Protein AF-S4PPU3-F1 (afdb_monomer_lite)

Foldseek 3Di:
DVVVCVVDDPPDDDDDDDPPDLQPPCQQDVDDDPDPVVSVVSVVVCCVPRVDDDDDDDDDPDDDPDDDDDDDVVVVVVVDPDDPVDDD

Sequence (88 aa):
LEGAKKKFKKNVPLIQVDAHNVVPCWVASDKQEYSARTIRNKINSKLDEYLTEFPPVIKHPYTSKFEPEPIDFDEAIESREADKSVGP

Secondary structure (DSSP, 8-state):
-HHHHTTS-TTS-------S-SS-HHHH-SS--SSHHHHHHHHHTTHHHHS-PPPP-PPPSSPP---PPPP-HHHHHHTS---TTS--

Radius of gyration: 19.49 Å; chains: 1; bounding box: 40×42×39 Å

InterPro domains:
  IPR036155 Cryptochrome/photolyase, N-terminal domain superfamily [SSF52425] (4-77)
  IPR052219 DNA Photolyase Class-2 [PTHR10211] (4-86)

Structure (mmCIF, N/CA/C/O backbone):
data_AF-S4PPU3-F1
#
_entry.id   AF-S4PPU3-F1
#
loop_
_atom_site.group_PDB
_atom_site.id
_atom_site.type_symbol
_atom_site.label_atom_id
_atom_site.label_alt_id
_atom_site.label_comp_id
_atom_site.label_asym_id
_atom_site.label_entity_id
_atom_site.label_seq_id
_atom_site.pdbx_PDB_ins_code
_atom_site.Cartn_x
_atom_site.Cartn_y
_atom_site.Cartn_z
_atom_site.occupancy
_atom_site.B_iso_or_equiv
_atom_site.auth_seq_id
_atom_site.auth_comp_id
_atom_site.auth_asym_id
_atom_site.auth_atom_id
_atom_site.pdbx_PDB_model_num
ATOM 1 N N . LEU A 1 1 ? 9.699 -5.355 12.109 1.00 67.06 1 LEU A N 1
ATOM 2 C CA . LEU A 1 1 ? 8.680 -6.336 12.566 1.00 67.06 1 LEU A CA 1
ATOM 3 C C . LEU A 1 1 ? 9.053 -7.051 13.866 1.00 67.06 1 LEU A C 1
ATOM 5 O O . LEU A 1 1 ? 8.251 -7.020 14.788 1.00 67.06 1 LEU A O 1
ATOM 9 N N . GLU A 1 2 ? 10.248 -7.639 13.990 1.00 71.75 2 GLU A N 1
ATOM 10 C CA . GLU A 1 2 ? 10.676 -8.392 15.193 1.00 71.75 2 GLU A CA 1
ATOM 11 C C . GLU A 1 2 ? 10.527 -7.622 16.520 1.00 71.75 2 GLU A C 1
ATOM 13 O O . GLU A 1 2 ? 10.009 -8.156 17.499 1.00 71.75 2 GLU A O 1
ATOM 18 N N . GLY A 1 3 ? 10.892 -6.335 16.550 1.00 78.06 3 GLY A N 1
ATOM 19 C CA . GLY A 1 3 ? 10.708 -5.493 17.739 1.00 78.06 3 GLY A CA 1
ATOM 20 C C . GLY A 1 3 ? 9.240 -5.217 18.094 1.00 78.06 3 GLY A C 1
ATOM 21 O O . GLY A 1 3 ? 8.905 -5.101 19.269 1.00 78.06 3 GLY A O 1
ATOM 22 N N . ALA A 1 4 ? 8.357 -5.156 17.093 1.00 78.88 4 ALA A N 1
ATOM 23 C CA . ALA A 1 4 ? 6.923 -4.956 17.292 1.00 78.88 4 ALA A CA 1
ATOM 24 C C . ALA A 1 4 ? 6.244 -6.250 17.765 1.00 78.88 4 ALA A C 1
ATOM 26 O O . ALA A 1 4 ? 5.470 -6.214 18.715 1.00 78.88 4 ALA A O 1
ATOM 27 N N . LYS A 1 5 ? 6.607 -7.407 17.190 1.00 77.81 5 LYS A N 1
ATOM 28 C CA . LYS A 1 5 ? 6.080 -8.728 17.583 1.00 77.81 5 LYS A CA 1
ATOM 29 C C . LYS A 1 5 ? 6.218 -9.002 19.082 1.00 77.81 5 LYS A C 1
ATOM 31 O O . LYS A 1 5 ? 5.302 -9.546 19.681 1.00 77.81 5 LYS A O 1
ATOM 36 N N . LYS A 1 6 ? 7.331 -8.585 19.699 1.00 81.00 6 LYS A N 1
ATOM 37 C CA . LYS A 1 6 ? 7.570 -8.753 21.145 1.00 81.00 6 LYS A CA 1
ATOM 38 C C . LYS A 1 6 ? 6.605 -7.952 22.029 1.00 81.00 6 LYS A C 1
ATOM 40 O O . LYS A 1 6 ? 6.436 -8.304 23.190 1.00 81.00 6 LYS A O 1
ATOM 45 N N . LYS A 1 7 ? 5.997 -6.884 21.501 1.00 83.88 7 LYS A N 1
ATOM 46 C CA . LYS A 1 7 ? 5.072 -6.004 22.235 1.00 83.88 7 LYS A CA 1
ATOM 47 C C . LYS A 1 7 ? 3.613 -6.460 22.155 1.00 83.88 7 LYS A C 1
ATOM 49 O O . LYS A 1 7 ? 2.810 -6.040 22.983 1.00 83.88 7 LYS A O 1
ATOM 54 N N . PHE A 1 8 ? 3.263 -7.305 21.186 1.00 82.69 8 PHE A N 1
ATOM 55 C CA . PHE A 1 8 ? 1.897 -7.792 21.001 1.00 82.69 8 PHE A CA 1
ATOM 56 C C . PHE A 1 8 ? 1.696 -9.172 21.638 1.00 82.69 8 PHE A C 1
ATOM 58 O O . PHE A 1 8 ? 2.614 -9.988 21.729 1.00 82.69 8 PHE A O 1
ATOM 65 N N . LYS A 1 9 ? 0.468 -9.449 22.091 1.00 85.44 9 LYS A N 1
ATOM 66 C CA . LYS A 1 9 ? 0.092 -10.774 22.606 1.00 85.44 9 LYS A CA 1
ATOM 67 C C . LYS A 1 9 ? 0.194 -11.805 21.477 1.00 85.44 9 LYS A C 1
ATOM 69 O O . LYS A 1 9 ? -0.266 -11.543 20.372 1.00 85.44 9 LYS A O 1
ATOM 74 N N . LYS A 1 10 ? 0.707 -13.004 21.782 1.00 81.62 10 LYS A N 1
ATOM 75 C CA . LYS A 1 10 ? 0.925 -14.091 20.801 1.00 81.62 10 LYS A CA 1
ATOM 76 C C . LYS A 1 10 ? -0.326 -14.501 20.010 1.00 81.62 10 LYS A C 1
ATOM 78 O O . LYS A 1 10 ? -0.193 -15.020 18.912 1.00 81.62 10 LYS A O 1
ATOM 83 N N . ASN A 1 11 ? -1.516 -14.252 20.558 1.00 87.06 11 ASN A N 1
ATOM 84 C CA . ASN A 1 11 ? -2.789 -14.644 19.950 1.00 87.06 11 ASN A CA 1
ATOM 85 C C . ASN A 1 11 ? -3.405 -13.551 19.057 1.00 87.06 11 ASN A C 1
ATOM 87 O O . ASN A 1 11 ? -4.534 -13.712 18.606 1.00 87.06 11 ASN A O 1
ATOM 91 N N . VAL A 1 12 ? -2.713 -12.429 18.836 1.00 85.69 12 VAL A N 1
ATOM 92 C CA . VAL A 1 12 ? -3.194 -11.339 17.977 1.00 85.69 12 VAL A CA 1
ATOM 93 C C . VAL A 1 12 ? -2.393 -11.349 16.673 1.00 85.69 12 VAL A C 1
ATOM 95 O O . VAL A 1 12 ? -1.162 -11.293 16.734 1.00 85.69 12 VAL A O 1
ATOM 98 N N . PRO A 1 13 ? -3.045 -11.421 15.496 1.00 87.19 13 PRO A N 1
ATOM 99 C CA . PRO A 1 13 ? -2.337 -11.375 14.225 1.00 87.19 13 PRO A CA 1
ATOM 100 C C . PRO A 1 13 ? -1.696 -9.999 14.020 1.00 87.19 13 PRO A C 1
ATOM 102 O O . PRO A 1 13 ? -2.323 -8.966 14.248 1.00 87.19 13 PRO A O 1
ATOM 105 N N . LEU A 1 14 ? -0.442 -9.990 13.565 1.00 89.06 14 LEU A N 1
ATOM 106 C CA . LEU A 1 14 ? 0.276 -8.777 13.181 1.00 89.06 14 LEU A CA 1
ATOM 107 C C . LEU A 1 14 ? 0.499 -8.797 11.670 1.00 89.06 14 LEU A C 1
ATOM 109 O O . LEU A 1 14 ? 1.265 -9.621 11.172 1.00 89.06 14 LEU A O 1
ATOM 113 N N . ILE A 1 15 ? -0.169 -7.888 10.966 1.00 91.06 15 ILE A N 1
ATOM 114 C CA . ILE A 1 15 ? -0.154 -7.795 9.504 1.00 91.06 15 ILE A CA 1
ATOM 115 C C . ILE A 1 15 ? 0.498 -6.469 9.111 1.00 91.06 15 ILE A C 1
ATOM 117 O O . ILE A 1 15 ? 0.198 -5.431 9.698 1.00 91.06 15 ILE A O 1
ATOM 121 N N . GLN A 1 16 ? 1.405 -6.510 8.135 1.00 91.75 16 GLN A N 1
AT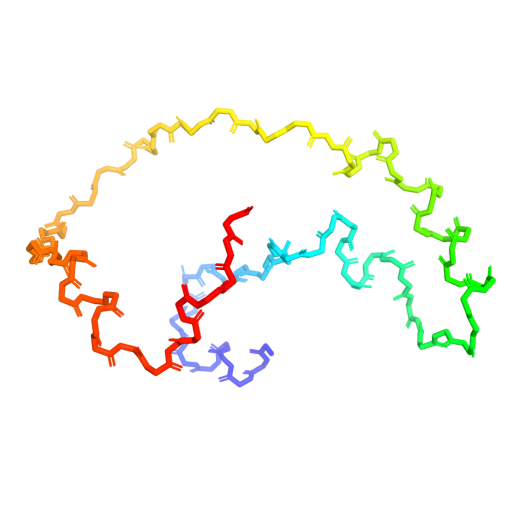OM 122 C CA . GLN A 1 16 ? 2.005 -5.321 7.535 1.00 91.75 16 GLN A CA 1
ATOM 123 C C . GLN A 1 16 ? 1.391 -5.095 6.153 1.00 91.75 16 GLN A C 1
ATOM 125 O O . GLN A 1 16 ? 1.333 -6.023 5.351 1.00 91.75 16 GLN A O 1
ATOM 130 N N . VAL A 1 17 ? 0.968 -3.860 5.886 1.00 95.06 17 VAL A N 1
ATOM 131 C CA . VAL A 1 17 ? 0.415 -3.426 4.598 1.00 95.06 17 VAL A CA 1
ATOM 132 C C . VAL A 1 17 ? 1.172 -2.180 4.146 1.00 95.06 17 VAL A C 1
ATOM 134 O O . VAL A 1 17 ? 1.469 -1.311 4.965 1.00 95.06 17 VAL A O 1
ATOM 137 N N . ASP A 1 18 ? 1.511 -2.116 2.861 1.00 96.38 18 ASP A N 1
ATOM 138 C CA . ASP A 1 18 ? 2.009 -0.903 2.214 1.00 96.38 18 ASP A CA 1
ATOM 139 C C . ASP A 1 18 ? 0.803 -0.162 1.644 1.00 96.38 18 ASP A C 1
ATOM 141 O O . ASP A 1 18 ? 0.179 -0.636 0.700 1.00 96.38 18 ASP A O 1
ATOM 145 N N . ALA A 1 19 ? 0.427 0.945 2.280 1.00 95.62 19 ALA A N 1
ATOM 146 C CA . ALA A 1 19 ? -0.724 1.747 1.870 1.00 95.62 19 ALA A CA 1
ATOM 147 C C . ALA A 1 19 ? -0.325 2.970 1.030 1.00 95.62 19 ALA A C 1
ATOM 149 O O . ALA A 1 19 ? -1.193 3.735 0.623 1.00 95.62 19 ALA A O 1
ATOM 150 N N . HIS A 1 20 ? 0.975 3.190 0.811 1.00 95.31 20 HIS A N 1
ATOM 151 C CA . HIS A 1 20 ? 1.468 4.384 0.127 1.00 95.31 20 HIS A CA 1
ATOM 152 C C . HIS A 1 20 ? 1.877 4.077 -1.315 1.00 95.31 20 HIS A C 1
ATOM 154 O O . HIS A 1 20 ? 1.700 4.911 -2.205 1.00 95.31 20 HIS A O 1
ATOM 160 N N . ASN A 1 21 ? 2.478 2.916 -1.570 1.00 96.25 21 ASN A N 1
ATOM 161 C CA . ASN A 1 21 ? 2.918 2.562 -2.912 1.00 96.25 21 ASN A CA 1
ATOM 162 C C . ASN A 1 21 ? 1.821 1.812 -3.676 1.00 96.25 21 ASN A C 1
ATOM 164 O O . ASN A 1 21 ? 1.183 0.925 -3.123 1.00 96.25 21 ASN A O 1
ATOM 168 N N . VAL A 1 22 ? 1.654 2.136 -4.967 1.00 96.69 22 VAL A N 1
ATOM 169 C CA . VAL A 1 22 ? 0.754 1.393 -5.872 1.00 96.69 22 VAL A CA 1
ATOM 170 C C . VAL A 1 22 ? 1.160 -0.081 -5.898 1.00 96.69 22 VAL A C 1
ATOM 172 O O . VAL A 1 22 ? 0.372 -0.954 -5.566 1.00 96.69 22 VAL A O 1
ATOM 175 N N . VAL A 1 23 ? 2.427 -0.353 -6.223 1.00 97.62 23 VAL A N 1
ATOM 176 C CA . VAL A 1 23 ? 3.029 -1.683 -6.080 1.00 97.62 23 VAL A CA 1
ATOM 177 C C . VAL A 1 23 ? 3.810 -1.697 -4.763 1.00 97.62 23 VAL A C 1
ATOM 179 O O . VAL A 1 23 ? 4.740 -0.893 -4.642 1.00 97.62 23 VAL A O 1
ATOM 182 N N . PRO A 1 24 ? 3.503 -2.593 -3.802 1.00 97.69 24 PRO A N 1
ATOM 183 C CA . PRO A 1 24 ? 4.201 -2.643 -2.521 1.00 97.69 24 PRO A CA 1
ATOM 184 C C . PRO A 1 24 ? 5.716 -2.729 -2.695 1.00 97.69 24 PRO A C 1
ATOM 186 O O . PRO A 1 24 ? 6.203 -3.500 -3.528 1.00 97.69 24 PRO A O 1
ATOM 189 N N . CYS A 1 25 ? 6.474 -1.981 -1.893 1.00 95.88 25 CYS A N 1
ATOM 190 C CA . CYS A 1 25 ? 7.920 -1.825 -2.090 1.00 95.88 25 CYS A CA 1
ATOM 191 C C . CYS A 1 25 ? 8.672 -3.1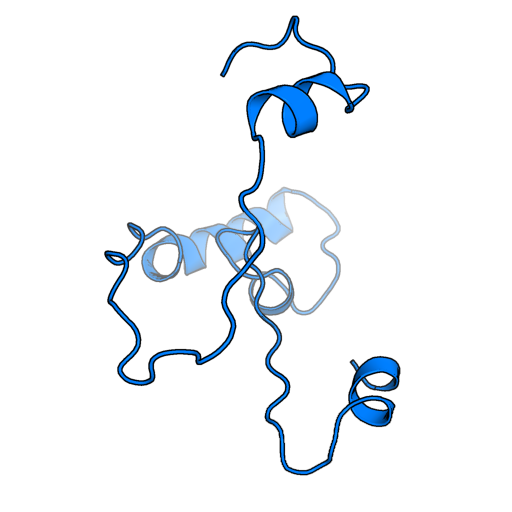71 -2.155 1.00 95.88 25 CYS A C 1
ATOM 193 O O . CYS A 1 25 ? 9.472 -3.403 -3.064 1.00 95.88 25 CYS A O 1
ATOM 195 N N . TRP A 1 26 ? 8.341 -4.109 -1.261 1.00 95.62 26 TRP A N 1
ATOM 196 C CA . TRP A 1 26 ? 8.940 -5.452 -1.223 1.00 95.62 26 TRP A CA 1
ATOM 197 C C . TRP A 1 26 ? 8.490 -6.383 -2.362 1.00 95.62 26 TRP A C 1
ATOM 199 O O . TRP A 1 26 ? 9.114 -7.415 -2.587 1.00 95.62 26 TRP A O 1
ATOM 209 N N . VAL A 1 27 ? 7.416 -6.040 -3.078 1.00 97.12 27 VAL A N 1
ATOM 210 C CA . VAL A 1 27 ? 6.959 -6.743 -4.290 1.00 97.12 27 VAL A CA 1
ATOM 211 C C . VAL A 1 27 ? 7.560 -6.106 -5.545 1.00 97.12 27 VAL A C 1
ATOM 213 O O . VAL A 1 27 ? 7.841 -6.785 -6.539 1.00 97.12 27 VAL A O 1
ATOM 216 N N . ALA A 1 28 ? 7.776 -4.790 -5.527 1.00 96.62 28 ALA A N 1
ATOM 217 C CA . ALA A 1 28 ? 8.343 -4.056 -6.648 1.00 96.62 28 ALA A CA 1
ATOM 218 C C . ALA A 1 28 ? 9.746 -4.578 -6.998 1.00 96.62 28 ALA A C 1
ATOM 220 O O . ALA A 1 28 ? 10.015 -4.859 -8.169 1.00 96.62 28 ALA A O 1
ATOM 221 N N . SER A 1 29 ? 10.613 -4.772 -5.998 1.00 96.56 29 SER A N 1
ATOM 222 C CA . SER A 1 29 ? 11.953 -5.338 -6.173 1.00 96.56 29 SER A CA 1
ATOM 223 C C . SER A 1 29 ? 12.470 -5.991 -4.887 1.00 96.56 29 SER A C 1
ATOM 225 O O . SER A 1 29 ? 12.247 -5.492 -3.791 1.00 96.56 29 SER A O 1
ATOM 227 N N . ASP A 1 30 ? 13.228 -7.073 -5.038 1.00 95.94 30 ASP A N 1
ATOM 228 C CA . ASP A 1 30 ? 13.952 -7.790 -3.980 1.00 95.94 30 ASP A CA 1
ATOM 229 C C . ASP A 1 30 ? 15.265 -7.104 -3.563 1.00 95.94 30 ASP A C 1
ATOM 231 O O . ASP A 1 30 ? 15.870 -7.443 -2.545 1.00 95.94 30 ASP A O 1
ATOM 235 N N . LYS A 1 31 ? 15.714 -6.132 -4.359 1.00 95.75 31 LYS A N 1
ATOM 236 C CA . LYS A 1 31 ? 16.959 -5.391 -4.160 1.00 95.75 31 LYS A CA 1
ATOM 237 C C . LYS A 1 31 ? 16.796 -3.912 -4.480 1.00 95.75 31 LYS A C 1
ATOM 239 O O . LYS A 1 31 ? 15.920 -3.518 -5.255 1.00 95.75 31 LYS A O 1
ATOM 244 N N . GLN A 1 32 ? 17.728 -3.113 -3.968 1.00 96.12 32 GLN A N 1
ATOM 245 C CA . GLN A 1 32 ? 17.888 -1.728 -4.389 1.00 96.12 32 GLN A CA 1
ATOM 246 C C . GLN A 1 32 ? 18.246 -1.669 -5.880 1.00 96.12 32 GLN A C 1
ATOM 248 O O . GLN A 1 32 ? 19.143 -2.364 -6.367 1.00 96.12 32 GLN A O 1
ATOM 253 N N . GLU A 1 33 ? 17.520 -0.837 -6.618 1.00 97.44 33 GLU A N 1
ATOM 254 C CA . GLU A 1 33 ? 17.767 -0.615 -8.035 1.00 97.44 33 GLU A CA 1
ATOM 255 C C . GLU A 1 33 ? 18.704 0.570 -8.249 1.00 97.44 33 GLU A C 1
ATOM 257 O O . GLU A 1 33 ? 18.601 1.596 -7.582 1.00 97.44 33 GLU A O 1
ATOM 262 N N . TYR A 1 34 ? 19.634 0.416 -9.192 1.00 94.38 34 TYR A N 1
ATOM 263 C CA . TYR A 1 34 ? 20.670 1.417 -9.451 1.00 94.38 34 TYR A CA 1
ATOM 264 C C . TYR A 1 34 ? 20.170 2.588 -10.308 1.00 94.38 34 TYR A C 1
ATOM 266 O O . TYR A 1 34 ? 20.724 3.681 -10.260 1.00 94.38 34 TYR A O 1
ATOM 274 N N . SER A 1 35 ? 19.132 2.377 -11.122 1.00 96.56 35 SER A N 1
ATOM 275 C CA . SER A 1 35 ? 18.645 3.402 -12.044 1.00 96.56 35 SER A CA 1
ATOM 276 C C . SER A 1 35 ? 17.137 3.335 -12.241 1.00 96.56 35 SER A C 1
ATOM 278 O O . SER A 1 35 ? 16.510 2.287 -12.084 1.00 96.56 35 SER A O 1
ATOM 280 N N . ALA A 1 36 ? 16.561 4.443 -12.711 1.00 96.19 36 ALA A N 1
ATOM 281 C CA . ALA A 1 36 ? 15.152 4.494 -13.083 1.00 96.19 36 ALA A CA 1
ATOM 282 C C . ALA A 1 36 ? 14.792 3.451 -14.158 1.00 96.19 36 ALA A C 1
ATOM 284 O O . ALA A 1 36 ? 13.707 2.878 -14.129 1.00 96.19 36 ALA A O 1
ATOM 285 N N . ARG A 1 37 ? 15.704 3.166 -15.101 1.00 96.25 37 ARG A N 1
ATOM 286 C CA . ARG A 1 37 ? 15.467 2.182 -16.170 1.00 96.25 37 ARG A CA 1
ATOM 287 C C . ARG A 1 37 ? 15.256 0.771 -15.618 1.00 96.25 37 ARG A C 1
ATOM 289 O O . ARG A 1 37 ? 14.425 0.048 -16.160 1.00 96.25 37 ARG A O 1
ATOM 296 N N . THR A 1 38 ? 15.987 0.379 -14.576 1.00 94.69 38 THR A N 1
ATOM 297 C CA . THR A 1 38 ? 15.919 -0.991 -14.048 1.00 94.69 38 THR A CA 1
ATOM 298 C C . THR A 1 38 ? 14.689 -1.213 -13.170 1.00 94.69 38 THR A C 1
ATOM 300 O O . THR A 1 38 ? 14.079 -2.276 -13.257 1.00 94.69 38 THR A O 1
ATOM 303 N N . ILE A 1 39 ? 14.256 -0.205 -12.402 1.00 97.12 39 ILE A N 1
ATOM 304 C CA . ILE A 1 39 ? 13.034 -0.303 -11.585 1.00 97.12 39 ILE A CA 1
ATOM 305 C C . ILE A 1 39 ? 11.746 -0.116 -12.402 1.00 97.12 39 ILE A C 1
ATOM 307 O O . ILE A 1 39 ? 10.754 -0.793 -12.137 1.00 97.12 39 ILE A O 1
ATOM 311 N N . ARG A 1 40 ? 11.750 0.740 -13.437 1.00 97.12 40 ARG A N 1
ATOM 312 C CA . ARG A 1 40 ? 10.542 1.072 -14.215 1.00 97.12 40 ARG A CA 1
ATOM 313 C C . ARG A 1 40 ? 9.878 -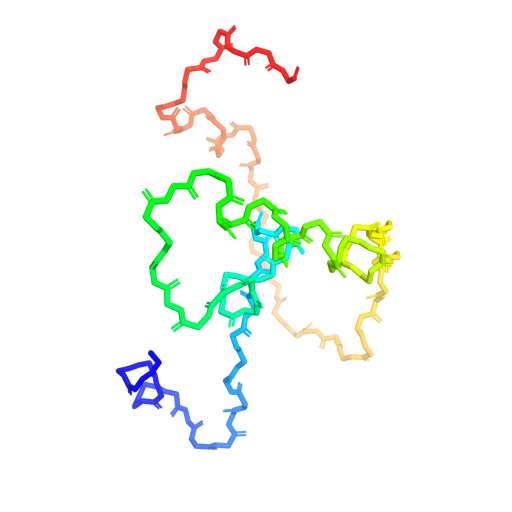0.160 -14.821 1.00 97.12 40 ARG A C 1
ATOM 315 O O . ARG A 1 40 ? 8.673 -0.321 -14.686 1.00 97.12 40 ARG A O 1
ATOM 322 N N . ASN A 1 41 ? 10.657 -1.052 -15.432 1.00 96.00 41 ASN A N 1
ATOM 323 C CA . ASN A 1 41 ? 10.104 -2.267 -16.034 1.00 96.00 41 ASN A CA 1
ATOM 324 C C . ASN A 1 41 ? 9.482 -3.201 -14.983 1.00 96.00 41 ASN A C 1
ATOM 326 O O . ASN A 1 41 ? 8.433 -3.779 -15.243 1.00 96.00 41 ASN A O 1
ATOM 330 N N . LYS A 1 42 ? 10.093 -3.311 -13.794 1.00 96.75 42 LYS A N 1
ATOM 331 C CA . LYS A 1 42 ? 9.609 -4.165 -12.695 1.00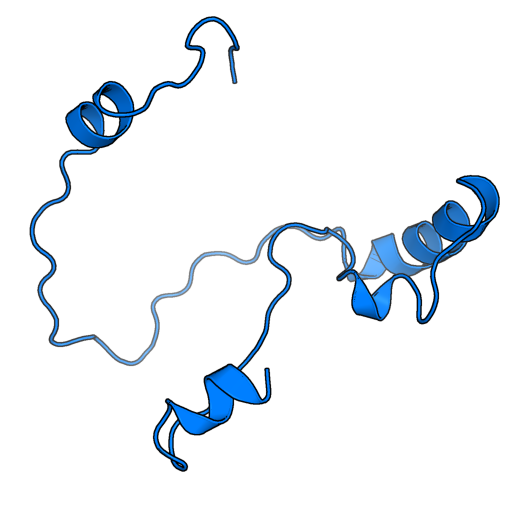 96.75 42 LYS A CA 1
ATOM 332 C C . LYS A 1 42 ? 8.303 -3.673 -12.069 1.00 96.75 42 LYS A C 1
ATOM 334 O O . LYS A 1 42 ? 7.538 -4.494 -11.562 1.00 96.75 42 LYS A O 1
ATOM 339 N N . ILE A 1 43 ? 8.096 -2.354 -12.045 1.00 97.81 43 ILE A N 1
ATOM 340 C CA . ILE A 1 43 ? 6.842 -1.739 -11.598 1.00 97.81 43 ILE A CA 1
ATOM 341 C C . ILE A 1 43 ? 5.793 -1.882 -12.697 1.00 97.81 43 ILE A C 1
ATOM 343 O O . ILE A 1 43 ? 4.723 -2.418 -12.436 1.00 97.81 43 ILE A O 1
ATOM 347 N N . ASN A 1 44 ? 6.121 -1.475 -13.928 1.00 97.62 44 ASN A N 1
ATOM 348 C CA . ASN A 1 44 ? 5.180 -1.477 -15.049 1.00 97.62 44 ASN A CA 1
ATOM 349 C C . ASN A 1 44 ? 4.598 -2.864 -15.325 1.00 97.62 44 ASN A C 1
ATOM 351 O O . ASN A 1 44 ? 3.407 -2.975 -15.579 1.00 97.62 44 ASN A O 1
ATOM 355 N N . SER A 1 45 ? 5.402 -3.925 -15.203 1.00 97.12 45 SER A N 1
ATOM 356 C CA . SER A 1 45 ? 4.926 -5.300 -15.389 1.00 97.12 45 SER A CA 1
ATOM 357 C C . SER A 1 45 ? 3.905 -5.765 -14.343 1.00 97.12 45 SER A C 1
ATOM 359 O O . SER A 1 45 ? 3.373 -6.857 -14.487 1.00 97.12 45 SER A O 1
ATOM 361 N N . LYS A 1 46 ? 3.697 -5.005 -13.259 1.00 97.50 46 LYS A N 1
ATOM 362 C CA . LYS A 1 46 ? 2.754 -5.317 -12.176 1.00 97.50 4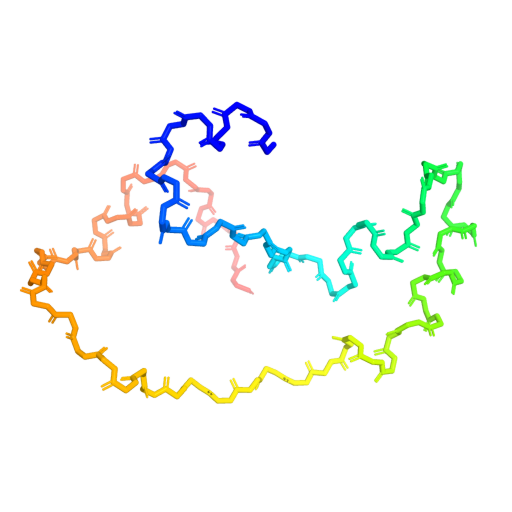6 LYS A CA 1
ATOM 363 C C . LYS A 1 46 ? 1.596 -4.318 -12.093 1.00 97.50 46 LYS A C 1
ATOM 365 O O . LYS A 1 46 ? 0.719 -4.485 -11.255 1.00 97.50 46 LYS A O 1
ATOM 370 N N . LEU A 1 47 ? 1.578 -3.274 -12.925 1.00 97.38 47 LEU A N 1
ATOM 371 C CA . LEU A 1 47 ? 0.532 -2.251 -12.837 1.00 97.38 47 LEU A CA 1
ATOM 372 C C . LEU A 1 47 ? -0.855 -2.824 -13.124 1.00 97.38 47 LEU A C 1
ATOM 374 O O . LEU A 1 47 ? -1.784 -2.450 -12.428 1.00 97.38 47 LEU A O 1
ATOM 378 N N . ASP A 1 48 ? -0.983 -3.782 -14.042 1.00 97.00 48 ASP A N 1
ATOM 379 C CA . ASP A 1 48 ? -2.281 -4.401 -14.350 1.00 97.00 48 ASP A CA 1
ATOM 380 C C . ASP A 1 48 ? -2.926 -5.095 -13.131 1.00 97.00 48 ASP A C 1
ATOM 382 O O . ASP A 1 48 ? -4.146 -5.206 -13.058 1.00 97.00 48 ASP A O 1
ATOM 386 N N . GLU A 1 49 ? -2.122 -5.545 -12.160 1.00 96.88 49 GLU A N 1
ATOM 387 C CA . GLU A 1 49 ? -2.604 -6.169 -10.918 1.00 96.88 49 GLU A CA 1
ATOM 388 C C . GLU A 1 49 ? -2.863 -5.141 -9.807 1.00 96.88 49 GLU A C 1
ATOM 390 O O . GLU A 1 49 ? -3.838 -5.250 -9.067 1.00 96.88 49 GLU A O 1
ATOM 395 N N . TYR A 1 50 ? -1.980 -4.151 -9.668 1.00 97.06 50 TYR A N 1
ATOM 396 C CA . TYR A 1 50 ? -1.952 -3.271 -8.496 1.00 97.06 50 TYR A CA 1
ATOM 397 C C . TYR A 1 50 ? -2.556 -1.884 -8.732 1.00 97.06 50 TYR A C 1
ATOM 399 O O . TYR A 1 50 ? -3.048 -1.265 -7.791 1.00 97.06 50 TYR A O 1
ATOM 407 N N . LEU A 1 51 ? -2.532 -1.378 -9.966 1.00 97.31 51 LEU A N 1
ATOM 408 C CA . LEU A 1 51 ? -3.149 -0.106 -10.339 1.00 97.31 51 LEU A CA 1
ATOM 409 C C . LEU A 1 51 ? -4.628 -0.341 -10.649 1.00 97.31 51 LEU A C 1
ATOM 411 O O . LEU A 1 51 ? -5.072 -0.293 -11.793 1.00 97.31 51 LEU A O 1
ATOM 415 N N . THR A 1 52 ? -5.374 -0.646 -9.597 1.00 96.44 52 THR A N 1
ATOM 416 C CA . THR A 1 52 ? -6.813 -0.890 -9.652 1.00 96.44 52 THR A CA 1
ATOM 417 C C . THR A 1 52 ? -7.551 0.166 -8.845 1.00 96.44 52 THR A C 1
ATOM 419 O O . THR A 1 52 ? -6.970 0.848 -7.999 1.00 96.44 52 THR A O 1
ATOM 422 N N . GLU A 1 53 ? -8.842 0.316 -9.123 1.00 96.19 53 GLU A N 1
ATOM 423 C CA . GLU A 1 53 ? -9.710 1.150 -8.299 1.00 96.19 53 GLU A CA 1
ATOM 424 C C . GLU A 1 53 ? -9.807 0.591 -6.878 1.00 96.19 53 GLU A C 1
ATOM 426 O O . GLU A 1 53 ? -9.820 -0.626 -6.660 1.00 96.19 53 GLU A O 1
ATOM 431 N N . PHE A 1 54 ? -9.920 1.485 -5.898 1.00 92.81 54 PHE A N 1
ATOM 432 C CA . PHE A 1 54 ? -10.096 1.061 -4.516 1.00 92.81 54 PHE A CA 1
ATOM 433 C C . PHE A 1 54 ? -11.451 0.362 -4.339 1.00 92.81 54 PHE A C 1
ATOM 435 O O . PHE A 1 54 ? -12.473 0.855 -4.829 1.00 92.81 54 PHE A O 1
ATOM 442 N N . PRO A 1 55 ? -11.502 -0.767 -3.609 1.00 92.38 55 PRO A N 1
ATOM 443 C CA . PRO A 1 55 ? -12.771 -1.401 -3.300 1.00 92.38 55 PRO A CA 1
ATOM 444 C C . PRO A 1 55 ? -13.626 -0.461 -2.435 1.00 92.38 55 PRO A C 1
ATOM 446 O O . PRO A 1 55 ? -13.086 0.318 -1.642 1.00 92.38 55 PRO A O 1
ATOM 449 N N . PRO A 1 56 ? -14.964 -0.543 -2.533 1.00 94.00 56 PRO A N 1
ATOM 450 C CA . PRO A 1 56 ? -15.834 0.241 -1.672 1.00 94.00 56 PRO A CA 1
ATOM 451 C C . PRO A 1 56 ? -15.583 -0.109 -0.202 1.00 94.00 56 PRO A C 1
ATOM 453 O O . PRO A 1 56 ? -15.293 -1.257 0.144 1.00 94.00 56 PRO A O 1
ATOM 456 N N . VAL A 1 57 ? -15.728 0.878 0.682 1.00 91.25 57 VAL A N 1
ATOM 457 C CA . VAL A 1 57 ? -15.595 0.657 2.125 1.00 91.25 57 VAL A CA 1
ATOM 458 C C . VAL A 1 57 ? -16.767 -0.197 2.607 1.00 91.25 57 VAL A C 1
ATOM 460 O O . VAL A 1 57 ? -17.920 0.232 2.589 1.00 91.25 57 VAL A O 1
ATOM 463 N N . ILE A 1 58 ? -16.470 -1.419 3.049 1.00 91.69 58 ILE A N 1
ATOM 464 C CA . ILE A 1 58 ? -17.462 -2.361 3.573 1.00 91.69 58 ILE A CA 1
ATOM 465 C C . ILE A 1 58 ? -17.444 -2.296 5.098 1.00 91.69 58 ILE A C 1
ATOM 467 O O . ILE A 1 58 ? -16.386 -2.308 5.732 1.00 91.69 58 ILE A O 1
ATOM 471 N N . LYS A 1 59 ? -18.632 -2.259 5.708 1.00 88.62 59 LYS A N 1
ATOM 472 C CA . LYS A 1 59 ? -18.754 -2.312 7.164 1.00 88.62 59 LYS A CA 1
ATOM 473 C C . LYS A 1 59 ? -18.253 -3.665 7.672 1.00 88.62 59 LYS A C 1
ATOM 475 O O . LYS A 1 59 ? -18.746 -4.715 7.266 1.00 88.62 59 LYS A O 1
ATOM 480 N N . HIS A 1 60 ? -17.280 -3.630 8.576 1.00 87.12 60 HIS A N 1
ATOM 481 C CA . HIS A 1 60 ? -16.739 -4.833 9.194 1.00 87.12 60 HIS A CA 1
ATOM 482 C C . HIS A 1 60 ? -17.835 -5.571 9.999 1.00 87.12 60 HIS A C 1
ATOM 484 O O . HIS A 1 60 ? -18.631 -4.909 10.671 1.00 87.12 60 HIS A O 1
ATOM 490 N N . PRO A 1 61 ? -17.899 -6.921 9.972 1.00 91.81 61 PRO A N 1
ATOM 491 C CA . PRO A 1 61 ? -18.975 -7.681 10.625 1.00 91.81 61 PRO A CA 1
ATOM 492 C C . PRO A 1 61 ? -18.975 -7.546 12.153 1.00 91.81 61 PRO A C 1
ATOM 494 O O . PRO A 1 61 ? -20.006 -7.718 12.799 1.00 91.81 61 PRO A O 1
ATOM 497 N N . TYR A 1 62 ? -17.826 -7.213 12.739 1.00 88.81 62 TYR A N 1
ATOM 498 C CA . TYR A 1 62 ? -17.690 -6.989 14.172 1.00 88.81 62 TYR A CA 1
ATOM 499 C C . TYR A 1 62 ? -17.743 -5.494 14.476 1.00 88.81 62 TYR A C 1
ATOM 501 O O . TYR A 1 62 ? -16.916 -4.731 13.974 1.00 88.81 62 TYR A O 1
ATOM 509 N N . THR A 1 63 ? -18.695 -5.096 15.320 1.00 88.00 63 THR A N 1
ATOM 510 C CA . THR A 1 63 ? -18.818 -3.720 15.818 1.00 88.00 63 THR A CA 1
ATOM 511 C C . THR A 1 63 ? -17.936 -3.542 17.052 1.00 88.00 63 THR A C 1
ATOM 513 O O . THR A 1 63 ? -17.965 -4.366 17.968 1.00 88.00 63 THR A O 1
ATOM 516 N N . SER A 1 64 ? -17.136 -2.475 17.072 1.00 84.81 64 SER A N 1
ATOM 517 C CA . SER A 1 64 ? -16.332 -2.119 18.240 1.00 84.81 64 SER A CA 1
ATOM 518 C C . SER A 1 64 ? -17.223 -1.592 19.366 1.00 84.81 64 SER A C 1
ATOM 520 O O . SER A 1 64 ? -18.185 -0.879 19.104 1.00 84.81 64 SER A O 1
ATOM 522 N N . LYS A 1 65 ? -16.884 -1.914 20.619 1.00 89.69 65 LYS A N 1
ATOM 523 C CA . LYS A 1 65 ? -17.480 -1.283 21.814 1.00 89.69 65 LYS A CA 1
ATOM 524 C C . LYS A 1 65 ? -16.786 0.028 22.195 1.00 89.69 65 LYS A C 1
ATOM 526 O O . LYS A 1 65 ? -17.154 0.648 23.182 1.00 89.69 65 LYS A O 1
ATOM 531 N N . PHE A 1 66 ? -15.721 0.377 21.478 1.00 87.12 66 PHE A N 1
ATOM 532 C CA . PHE A 1 66 ? -14.984 1.606 21.703 1.00 87.12 66 PHE A CA 1
ATOM 533 C C . PHE A 1 66 ? -15.783 2.776 21.141 1.00 87.12 66 PHE A C 1
ATOM 535 O O . PHE A 1 66 ? -16.028 2.826 19.935 1.00 87.12 66 PHE A O 1
ATOM 542 N N . GLU A 1 67 ? -16.165 3.694 22.017 1.00 85.62 67 GLU A N 1
ATOM 543 C CA . GLU A 1 67 ? -16.708 4.991 21.641 1.00 85.62 67 GLU A CA 1
ATOM 544 C C . GLU A 1 67 ? -15.540 5.984 21.598 1.00 85.62 67 GLU A C 1
ATOM 546 O O . GLU A 1 67 ? -14.971 6.289 22.649 1.00 85.62 67 GLU A O 1
ATOM 551 N N . PRO A 1 68 ? -15.102 6.421 20.404 1.00 84.56 68 PRO A N 1
ATOM 552 C CA . PRO A 1 68 ? -14.077 7.448 20.305 1.00 84.56 68 PRO A CA 1
ATOM 553 C C . PRO A 1 68 ? -14.630 8.789 20.789 1.00 84.56 68 PRO A C 1
ATOM 555 O O . PRO A 1 68 ? -15.797 9.108 20.554 1.00 84.56 68 PRO A O 1
ATOM 558 N N . GLU A 1 69 ? -13.771 9.597 21.406 1.00 88.44 69 GLU A N 1
ATOM 559 C CA . GLU A 1 69 ? -14.082 11.010 21.604 1.00 88.44 69 GLU A CA 1
ATOM 560 C C . GLU A 1 69 ? -14.262 11.694 20.236 1.00 88.44 69 GLU A C 1
ATOM 562 O O . GLU A 1 69 ? -13.566 11.335 19.276 1.00 88.44 69 GLU A O 1
ATOM 567 N N . PRO A 1 70 ? -15.200 12.650 20.111 1.00 88.50 70 PRO A N 1
ATOM 568 C CA . PRO A 1 70 ? -15.356 13.426 18.889 1.00 88.50 70 PRO A CA 1
ATOM 569 C C . PRO A 1 70 ? -14.034 14.104 18.523 1.00 88.50 70 PRO A C 1
ATOM 571 O O . PRO A 1 70 ? -13.451 14.811 19.340 1.00 88.50 70 PRO A O 1
ATOM 574 N N . ILE A 1 71 ? -13.564 13.882 17.297 1.00 87.75 71 ILE A N 1
ATOM 575 C CA . ILE A 1 71 ? -12.406 14.595 16.754 1.00 87.75 71 ILE A CA 1
ATOM 576 C C . ILE A 1 71 ? -12.888 15.900 16.124 1.00 87.75 71 ILE A C 1
ATOM 578 O O . ILE A 1 71 ? -13.773 15.883 15.266 1.00 87.75 71 ILE A O 1
ATOM 582 N N . ASP A 1 72 ? -12.279 17.008 16.537 1.00 91.12 72 ASP A N 1
ATOM 583 C CA . ASP A 1 72 ? -12.385 18.289 15.847 1.00 91.12 72 ASP A CA 1
ATOM 584 C C . ASP A 1 72 ? -11.358 18.316 14.706 1.00 91.12 72 ASP A C 1
ATOM 586 O O . ASP A 1 72 ? -10.143 18.373 14.923 1.00 91.12 72 ASP A O 1
ATOM 590 N N . PHE A 1 73 ? -11.846 18.184 13.472 1.00 86.38 73 PHE A N 1
ATOM 591 C CA . PHE A 1 73 ? -10.985 18.176 12.291 1.00 86.38 73 PHE A CA 1
ATOM 592 C C . PHE A 1 73 ? -10.422 19.563 11.969 1.00 86.38 73 PHE A C 1
ATOM 594 O O . PHE A 1 73 ? -9.315 19.636 11.434 1.00 86.38 73 PHE A O 1
ATOM 601 N N . ASP A 1 74 ? -11.138 20.636 12.305 1.00 88.44 74 ASP A N 1
ATOM 602 C CA . ASP A 1 74 ? -10.701 22.003 12.028 1.00 88.44 74 ASP A CA 1
ATOM 603 C C . ASP A 1 74 ? -9.514 22.352 12.937 1.00 88.44 74 ASP A C 1
ATOM 605 O O . ASP A 1 74 ? -8.447 22.741 12.451 1.00 88.44 74 ASP A O 1
ATOM 609 N N . GLU A 1 75 ? -9.626 22.064 14.237 1.00 88.00 75 GLU A N 1
ATOM 610 C CA . GLU A 1 75 ? -8.520 22.203 15.195 1.00 88.00 75 GLU A CA 1
ATOM 611 C C . GLU A 1 75 ? -7.331 21.294 14.827 1.00 88.00 75 GLU A C 1
ATOM 613 O O . GLU A 1 75 ? -6.160 21.696 14.880 1.00 88.00 75 GLU A O 1
ATOM 618 N N . ALA A 1 76 ? -7.606 20.055 14.405 1.00 86.75 76 ALA A N 1
ATOM 619 C CA . ALA A 1 76 ? -6.564 19.113 14.004 1.00 86.75 76 ALA A CA 1
ATOM 620 C C . ALA A 1 76 ? -5.762 19.591 12.783 1.00 86.75 76 ALA A C 1
ATOM 622 O O . ALA A 1 76 ? -4.584 19.246 12.670 1.00 86.75 76 ALA A O 1
ATOM 623 N N . ILE A 1 77 ? -6.372 20.366 11.883 1.00 84.69 77 ILE A N 1
ATOM 624 C CA . ILE A 1 77 ? -5.702 20.978 10.730 1.00 84.69 77 ILE A CA 1
ATOM 625 C C . ILE A 1 77 ? -4.946 22.240 11.157 1.00 84.69 77 ILE A C 1
ATOM 627 O O . ILE A 1 77 ? -3.800 22.431 10.750 1.00 84.69 77 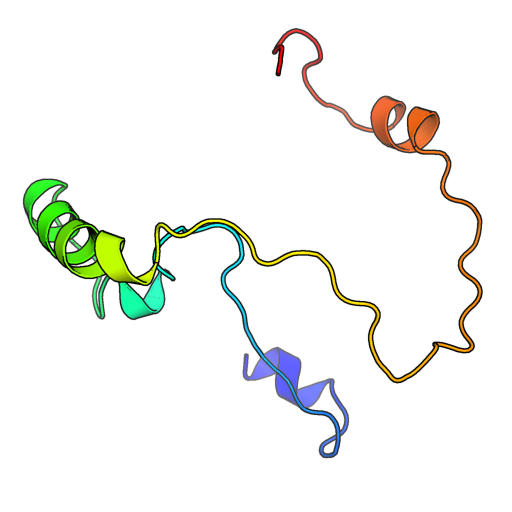ILE A O 1
ATOM 631 N N . GLU A 1 78 ? -5.549 23.096 11.984 1.00 86.69 78 GLU A N 1
ATOM 632 C CA . GLU A 1 78 ? -4.929 24.345 12.442 1.00 86.69 78 GLU A CA 1
ATOM 633 C C . GLU A 1 78 ? -3.692 24.127 13.311 1.00 86.69 78 GLU A C 1
ATOM 635 O O . GLU A 1 78 ? -2.712 24.858 13.175 1.00 86.69 78 GLU A O 1
ATOM 640 N N . SER A 1 79 ? -3.711 23.101 14.162 1.00 88.88 79 SER A N 1
ATOM 641 C CA . SER A 1 79 ? -2.597 22.750 15.050 1.00 88.88 79 SER A CA 1
ATOM 642 C C . SER A 1 79 ? -1.345 22.242 14.322 1.00 88.88 79 SER A C 1
ATOM 644 O O . SER A 1 79 ? -0.300 22.052 14.949 1.00 88.88 79 SER A O 1
ATOM 646 N N . ARG A 1 80 ? -1.417 21.989 13.011 1.00 84.06 80 ARG A N 1
ATOM 647 C CA . ARG A 1 80 ? -0.292 21.481 12.219 1.00 84.06 80 ARG A CA 1
ATOM 648 C C . ARG A 1 80 ? 0.442 22.627 11.540 1.00 84.06 80 ARG A C 1
ATOM 650 O O . ARG A 1 80 ? -0.151 23.445 10.844 1.00 84.06 80 ARG A O 1
ATOM 657 N N . GLU A 1 81 ? 1.767 22.611 11.648 1.00 85.81 81 GLU A N 1
ATOM 658 C CA . GLU A 1 81 ? 2.655 23.433 10.822 1.00 85.81 81 GLU A CA 1
ATOM 659 C C . GLU A 1 81 ? 2.721 22.860 9.397 1.00 85.81 81 GLU A C 1
ATOM 661 O O . GLU A 1 81 ? 3.706 22.248 8.986 1.00 85.81 81 GLU A O 1
ATOM 666 N N . ALA A 1 82 ? 1.624 22.995 8.656 1.00 80.19 82 ALA A N 1
ATOM 667 C CA . ALA A 1 82 ? 1.541 22.646 7.246 1.00 80.19 82 ALA A CA 1
ATOM 668 C C . ALA A 1 82 ? 1.465 23.920 6.395 1.00 80.19 82 ALA A C 1
ATOM 670 O O . ALA A 1 82 ? 0.793 24.888 6.758 1.00 80.19 82 ALA A O 1
ATOM 671 N N . ASP A 1 83 ? 2.145 23.915 5.249 1.00 81.62 83 ASP A N 1
ATOM 672 C CA . ASP A 1 83 ? 2.054 24.997 4.272 1.00 81.62 83 ASP A CA 1
ATOM 673 C C . ASP A 1 83 ? 0.672 24.977 3.602 1.00 81.62 83 ASP A C 1
ATOM 675 O O . ASP A 1 83 ? 0.346 24.072 2.835 1.00 81.62 83 ASP A O 1
ATOM 679 N N . LYS A 1 84 ? -0.147 25.988 3.909 1.00 79.62 84 LYS A N 1
ATOM 680 C CA . LYS A 1 84 ? -1.521 26.135 3.401 1.00 79.62 84 LYS A CA 1
ATOM 681 C C . LYS A 1 84 ? -1.584 26.748 1.995 1.00 79.62 84 LYS A C 1
ATOM 683 O O . LYS A 1 84 ? -2.676 26.913 1.460 1.00 79.62 84 LYS A O 1
ATOM 688 N N . SER A 1 85 ? -0.447 27.131 1.408 1.00 85.31 85 SER A N 1
ATOM 689 C CA . SER A 1 85 ? -0.390 27.709 0.057 1.00 85.31 85 SER A CA 1
ATOM 690 C C . SER A 1 85 ? -0.467 26.659 -1.053 1.00 85.31 85 SER A C 1
ATOM 692 O O . SER A 1 85 ? -0.741 26.996 -2.207 1.00 85.31 85 SER A O 1
ATOM 694 N N . VAL A 1 86 ? -0.256 25.387 -0.711 1.00 76.38 86 VAL A N 1
ATOM 695 C CA . VAL A 1 86 ? -0.339 24.271 -1.648 1.00 76.38 86 VAL A CA 1
ATOM 696 C C . VAL A 1 86 ? -1.793 23.807 -1.721 1.00 76.38 86 VAL A C 1
ATOM 698 O O . VAL A 1 86 ? -2.343 23.304 -0.742 1.00 76.38 86 VAL A O 1
ATOM 701 N N . GLY A 1 87 ? -2.435 24.036 -2.868 1.00 72.19 87 GLY A N 1
ATOM 702 C CA . GLY A 1 87 ? -3.790 23.547 -3.129 1.00 72.19 87 GLY A CA 1
ATOM 703 C C . GLY A 1 87 ? -3.848 22.017 -3.276 1.00 72.19 87 GLY A C 1
ATOM 704 O O . GLY A 1 87 ? -2.797 21.389 -3.431 1.00 72.19 87 GLY A O 1
ATOM 705 N N . PRO A 1 88 ? -5.055 21.425 -3.212 1.00 53.59 88 PRO A N 1
ATOM 706 C CA . PRO A 1 88 ? -5.263 20.000 -3.472 1.00 53.59 88 PRO A CA 1
ATOM 707 C C . PRO A 1 88 ? -4.897 19.590 -4.905 1.00 53.59 88 PRO A C 1
ATOM 709 O O . PRO A 1 88 ? -5.017 20.434 -5.825 1.00 53.59 88 PRO A O 1
#

Organism: NCBI:txid116150

pLDDT: mean 89.7, std 7.95, range [53.59, 97.81]